Protein AF-A0ABD0QMG5-F1 (afdb_monomer_lite)

Structure (mmCIF, N/CA/C/O backbone):
data_AF-A0ABD0QMG5-F1
#
_entry.id   AF-A0ABD0QMG5-F1
#
loop_
_atom_site.group_PDB
_atom_site.id
_atom_site.type_symbol
_atom_site.label_atom_id
_atom_site.label_alt_id
_atom_site.label_comp_id
_atom_site.label_asym_id
_atom_site.label_entity_id
_atom_site.label_seq_id
_atom_site.pdbx_PDB_ins_code
_atom_site.Cart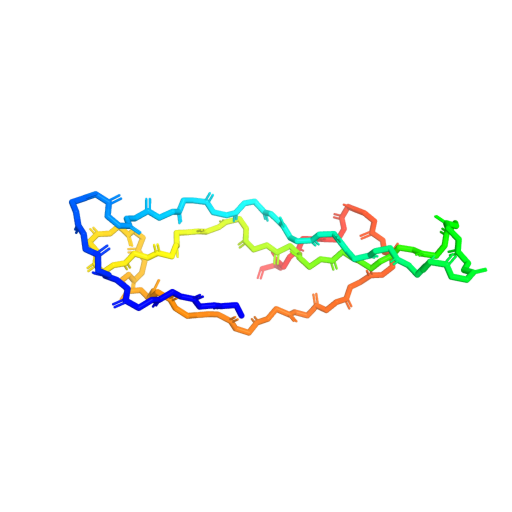n_x
_atom_site.Cartn_y
_atom_site.Cartn_z
_atom_site.occupancy
_atom_site.B_iso_or_equiv
_atom_site.auth_seq_id
_atom_site.auth_comp_id
_atom_site.auth_asym_id
_atom_site.auth_atom_id
_atom_site.pdbx_PDB_model_num
ATOM 1 N N . ILE A 1 1 ? -2.149 5.451 0.468 1.00 95.94 1 ILE A N 1
ATOM 2 C CA . ILE A 1 1 ? -3.179 4.393 0.311 1.00 95.94 1 ILE A CA 1
ATOM 3 C C . ILE A 1 1 ? -4.147 4.512 1.473 1.00 95.94 1 ILE A C 1
ATOM 5 O O . ILE A 1 1 ? -3.686 4.730 2.586 1.00 95.94 1 ILE A O 1
ATOM 9 N N . GLU A 1 2 ? -5.449 4.428 1.221 1.00 96.88 2 GLU A N 1
ATOM 10 C CA . GLU A 1 2 ? -6.481 4.559 2.254 1.00 96.88 2 GLU A CA 1
ATOM 11 C C . GLU A 1 2 ? -7.759 3.815 1.861 1.00 96.88 2 GLU A C 1
ATOM 13 O O . GLU A 1 2 ? -7.957 3.497 0.686 1.00 96.88 2 GLU A O 1
ATOM 18 N N . HIS A 1 3 ? -8.618 3.562 2.845 1.00 96.25 3 HIS A N 1
ATOM 19 C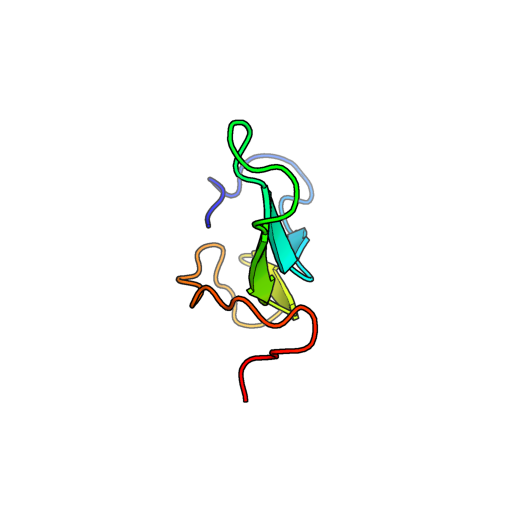 CA . HIS A 1 3 ? -10.001 3.139 2.640 1.00 96.25 3 HIS A CA 1
ATOM 20 C C . HIS A 1 3 ? -10.930 3.921 3.576 1.00 96.25 3 HIS A C 1
ATOM 22 O O . HIS A 1 3 ? -10.490 4.506 4.559 1.00 96.25 3 HIS A O 1
ATOM 28 N N . ASP A 1 4 ? -12.228 3.926 3.292 1.00 95.12 4 ASP A N 1
ATOM 29 C CA . ASP A 1 4 ? -13.227 4.692 4.052 1.00 95.12 4 ASP A CA 1
ATOM 30 C C . ASP A 1 4 ? -13.710 3.995 5.341 1.00 95.12 4 ASP A C 1
ATOM 32 O O . ASP A 1 4 ? -14.597 4.495 6.034 1.00 95.12 4 ASP A O 1
ATOM 36 N N . ASN A 1 5 ? -13.129 2.837 5.669 1.00 91.81 5 ASN A N 1
ATOM 37 C CA . ASN A 1 5 ? -13.483 1.992 6.812 1.00 91.81 5 ASN A CA 1
ATOM 38 C C . ASN A 1 5 ? -14.977 1.602 6.876 1.00 91.81 5 ASN A C 1
ATOM 40 O O . ASN A 1 5 ? -15.512 1.336 7.954 1.00 91.81 5 ASN A O 1
ATOM 44 N N . THR A 1 6 ? -15.666 1.559 5.732 1.00 93.38 6 THR A N 1
ATOM 45 C CA . THR A 1 6 ? -17.079 1.167 5.673 1.00 93.38 6 THR A CA 1
ATOM 46 C C . THR A 1 6 ? -17.260 -0.351 5.558 1.00 93.38 6 THR A C 1
ATOM 48 O O . THR A 1 6 ? -16.399 -1.076 5.061 1.00 93.38 6 THR A O 1
ATOM 51 N N . GLY A 1 7 ? -18.414 -0.847 6.017 1.00 92.38 7 GLY A N 1
ATOM 52 C CA . GLY A 1 7 ? -18.782 -2.262 5.931 1.00 92.38 7 GLY A CA 1
ATOM 53 C C . GLY A 1 7 ? -18.350 -3.113 7.130 1.00 92.38 7 GLY A C 1
ATOM 54 O O . GLY A 1 7 ? -17.765 -2.637 8.100 1.00 92.38 7 GLY A O 1
ATOM 55 N N . LEU A 1 8 ? -18.703 -4.398 7.081 1.00 90.38 8 LEU A N 1
ATOM 56 C CA . LEU A 1 8 ? -18.290 -5.379 8.085 1.00 90.38 8 LEU A CA 1
ATOM 57 C C . LEU A 1 8 ? -16.871 -5.860 7.769 1.00 90.38 8 LEU A C 1
ATOM 59 O O . LEU A 1 8 ? -16.585 -6.196 6.623 1.00 90.38 8 LEU A O 1
ATOM 63 N N . ASN A 1 9 ? -16.016 -5.942 8.792 1.00 91.88 9 ASN A N 1
ATOM 64 C CA . ASN A 1 9 ? -14.622 -6.388 8.678 1.00 91.88 9 ASN A CA 1
ATOM 65 C C . ASN A 1 9 ? -13.806 -5.570 7.660 1.00 91.88 9 ASN A C 1
ATOM 67 O O . ASN A 1 9 ? -13.148 -6.125 6.784 1.00 91.88 9 ASN A O 1
ATOM 71 N N . ALA A 1 10 ? -13.842 -4.242 7.789 1.00 95.06 10 ALA A N 1
ATOM 72 C CA . ALA A 1 10 ? -13.137 -3.318 6.898 1.00 95.06 10 ALA A CA 1
ATOM 73 C C . ALA A 1 10 ? -11.595 -3.361 7.016 1.00 95.06 10 ALA A C 1
ATOM 75 O O . ALA A 1 10 ? -10.910 -2.677 6.265 1.00 95.06 10 ALA A O 1
ATOM 76 N N . SER A 1 11 ? -11.046 -4.140 7.950 1.00 96.38 11 SER A N 1
ATOM 77 C CA . SER A 1 11 ? -9.612 -4.232 8.238 1.00 96.38 11 SER A CA 1
ATOM 78 C C . SER A 1 11 ? -8.848 -4.977 7.146 1.00 96.38 11 SER A C 1
ATOM 80 O O . SER A 1 11 ? -9.111 -6.155 6.897 1.00 96.38 11 SER A O 1
ATOM 82 N N . TRP A 1 12 ? -7.857 -4.330 6.532 1.00 96.12 12 TRP A N 1
ATOM 83 C CA . TRP A 1 12 ? -7.013 -4.939 5.500 1.00 96.12 12 TRP A CA 1
ATOM 84 C C . TRP A 1 12 ? -5.564 -5.018 5.966 1.00 96.12 12 TRP A C 1
ATOM 86 O O . TRP A 1 12 ? -4.971 -4.010 6.338 1.00 96.12 12 TRP A O 1
ATOM 96 N N . PHE A 1 13 ? -4.958 -6.202 5.899 1.00 96.12 13 PHE A N 1
ATOM 97 C CA . PHE A 1 13 ? -3.504 -6.299 5.977 1.00 96.12 13 PHE A CA 1
ATOM 98 C C . PHE A 1 13 ? -2.921 -6.102 4.582 1.00 96.12 13 PHE A C 1
ATOM 100 O O . PHE A 1 13 ? -3.239 -6.858 3.662 1.00 96.12 13 PHE A O 1
ATOM 107 N N . LEU A 1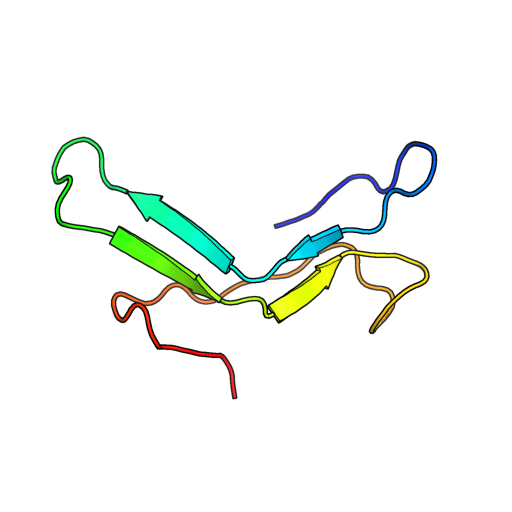 14 ? -2.067 -5.093 4.424 1.00 96.31 14 LEU A N 1
ATOM 108 C CA . LEU A 1 14 ? -1.442 -4.777 3.148 1.00 96.31 14 LEU A CA 1
ATOM 109 C C . LEU A 1 14 ? 0.053 -5.088 3.213 1.00 96.31 14 LEU A C 1
ATOM 111 O O . LEU A 1 14 ? 0.792 -4.403 3.915 1.00 96.31 14 LEU A O 1
ATOM 115 N N . ASP A 1 15 ? 0.509 -6.078 2.440 1.00 95.31 15 ASP A N 1
ATOM 116 C CA . ASP A 1 15 ? 1.945 -6.341 2.262 1.00 95.31 15 ASP A CA 1
ATOM 117 C C . ASP A 1 15 ? 2.598 -5.215 1.444 1.00 95.31 15 ASP A C 1
ATOM 119 O O . ASP A 1 15 ? 3.480 -4.507 1.930 1.00 95.31 15 ASP A O 1
ATOM 123 N N . ARG A 1 16 ? 2.123 -4.989 0.213 1.00 95.19 16 ARG A N 1
ATOM 124 C CA . ARG A 1 16 ? 2.677 -3.982 -0.702 1.00 95.19 16 ARG A CA 1
ATOM 125 C C . ARG A 1 16 ? 1.719 -3.596 -1.822 1.00 95.19 16 ARG A C 1
ATOM 127 O O . ARG A 1 16 ? 0.819 -4.357 -2.173 1.00 95.19 16 ARG A O 1
ATOM 134 N N . VAL A 1 17 ? 2.001 -2.463 -2.458 1.00 96.56 17 VAL A N 1
ATOM 135 C CA . VAL A 1 17 ? 1.442 -2.073 -3.760 1.00 96.56 17 VAL A CA 1
ATOM 136 C C . VAL A 1 17 ? 2.536 -2.172 -4.822 1.00 96.56 17 VAL A C 1
ATOM 138 O O . VAL A 1 17 ? 3.672 -1.760 -4.590 1.00 96.56 17 VAL A O 1
ATOM 141 N N . VAL A 1 18 ? 2.201 -2.713 -5.995 1.00 96.75 18 VAL A N 1
ATOM 142 C CA . VAL A 1 18 ? 3.107 -2.782 -7.151 1.00 96.75 18 VAL A CA 1
ATOM 143 C C . VAL A 1 18 ? 2.475 -2.039 -8.319 1.00 96.75 18 VAL A C 1
ATOM 145 O O . VAL A 1 18 ? 1.397 -2.408 -8.782 1.00 96.75 18 VAL A O 1
ATOM 148 N N . VAL A 1 19 ? 3.153 -1.007 -8.812 1.00 97.44 19 VAL A N 1
ATOM 149 C CA . VAL A 1 19 ? 2.718 -0.219 -9.971 1.00 97.44 19 VAL A CA 1
ATOM 150 C C . VAL A 1 19 ? 3.609 -0.565 -11.157 1.00 97.44 19 VAL A C 1
ATOM 152 O O . VAL A 1 19 ? 4.829 -0.473 -11.061 1.00 97.44 19 VAL A O 1
ATOM 155 N N . THR A 1 20 ? 3.009 -0.965 -12.278 1.00 97.56 20 THR A N 1
ATOM 156 C CA . THR A 1 20 ? 3.731 -1.255 -13.528 1.00 97.56 20 THR A CA 1
ATOM 157 C C . THR A 1 20 ? 3.484 -0.135 -14.532 1.00 97.56 20 THR A C 1
ATOM 159 O O . THR A 1 20 ? 2.333 0.224 -14.779 1.00 97.56 20 THR A O 1
ATOM 162 N N . ASP A 1 21 ? 4.548 0.404 -15.129 1.00 97.12 21 ASP A N 1
ATOM 163 C CA . ASP A 1 21 ? 4.421 1.329 -16.258 1.00 97.12 21 ASP A CA 1
ATOM 164 C C . ASP A 1 21 ? 3.944 0.545 -17.493 1.00 97.12 21 ASP A C 1
ATOM 166 O O . ASP A 1 21 ? 4.620 -0.361 -17.978 1.00 97.12 21 ASP A O 1
ATOM 170 N N . MET A 1 22 ? 2.766 0.884 -18.018 1.00 97.25 22 MET A N 1
ATOM 171 C CA . MET A 1 22 ? 2.179 0.184 -19.168 1.00 97.25 22 MET A CA 1
ATOM 172 C C . MET A 1 22 ? 2.937 0.434 -20.482 1.00 97.25 22 MET A C 1
ATOM 174 O O . MET A 1 22 ? 2.903 -0.415 -21.370 1.00 97.25 22 MET A O 1
ATOM 178 N N . ASN A 1 23 ? 3.650 1.560 -20.607 1.00 98.12 23 ASN A N 1
ATOM 179 C CA . ASN A 1 23 ? 4.523 1.838 -21.752 1.00 98.12 23 ASN A CA 1
ATOM 180 C C . ASN A 1 23 ? 5.883 1.146 -21.602 1.00 98.12 23 ASN A C 1
ATOM 182 O O . ASN A 1 23 ? 6.554 0.857 -22.594 1.00 98.12 23 ASN A O 1
ATOM 186 N N . ARG A 1 24 ? 6.306 0.885 -20.359 1.00 97.12 24 ARG A N 1
ATOM 187 C CA . ARG A 1 24 ? 7.561 0.206 -20.018 1.00 97.12 24 ARG A CA 1
ATOM 188 C C . ARG A 1 24 ? 7.300 -0.927 -19.018 1.00 97.12 24 ARG A C 1
ATOM 190 O O . ARG A 1 24 ? 7.647 -0.778 -17.854 1.00 97.12 24 ARG A O 1
ATOM 197 N N . PRO A 1 25 ? 6.784 -2.096 -19.443 1.00 93.50 25 PRO A N 1
ATOM 198 C CA . PRO A 1 25 ? 6.350 -3.156 -18.516 1.00 93.50 25 PRO A CA 1
ATOM 199 C C . PRO A 1 25 ? 7.444 -3.745 -17.605 1.00 93.50 25 PRO A C 1
ATOM 201 O O . PRO A 1 25 ? 7.149 -4.431 -16.623 1.00 93.50 25 PRO A O 1
ATOM 204 N N . HIS A 1 26 ? 8.715 -3.510 -17.945 1.00 93.94 26 HIS A N 1
ATOM 205 C CA . HIS A 1 26 ? 9.873 -3.865 -17.123 1.00 93.94 26 HIS A CA 1
ATOM 206 C C . HIS A 1 26 ? 10.103 -2.881 -15.964 1.00 93.94 26 HIS A C 1
ATOM 208 O O . HIS A 1 26 ? 10.744 -3.242 -14.982 1.00 93.94 26 HIS A O 1
ATOM 214 N N . LEU A 1 27 ? 9.589 -1.654 -16.068 1.00 96.25 27 LEU A N 1
ATOM 215 C CA . LEU A 1 27 ? 9.655 -0.644 -15.025 1.00 96.25 27 LEU A CA 1
ATOM 216 C C . LEU A 1 27 ? 8.489 -0.852 -14.058 1.00 96.25 27 LEU A C 1
ATOM 218 O O . LEU A 1 27 ? 7.316 -0.669 -14.400 1.00 96.25 27 LEU A O 1
ATOM 222 N N . ARG A 1 28 ? 8.837 -1.256 -12.839 1.00 97.06 28 ARG A N 1
ATOM 223 C CA . ARG A 1 28 ? 7.901 -1.475 -11.742 1.00 97.06 28 ARG A CA 1
ATOM 224 C C . ARG A 1 28 ? 8.346 -0.674 -10.533 1.00 97.06 28 ARG A C 1
ATOM 226 O O . ARG A 1 28 ? 9.536 -0.610 -10.242 1.00 97.06 28 ARG A O 1
ATOM 233 N N . PHE A 1 29 ? 7.374 -0.102 -9.842 1.00 96.56 29 PHE A N 1
ATOM 234 C CA . PHE A 1 29 ? 7.557 0.605 -8.586 1.00 96.56 29 PHE A CA 1
ATOM 235 C C . PHE A 1 29 ? 6.894 -0.203 -7.479 1.00 96.56 29 PHE A C 1
ATOM 237 O O . PHE A 1 29 ? 5.750 -0.646 -7.620 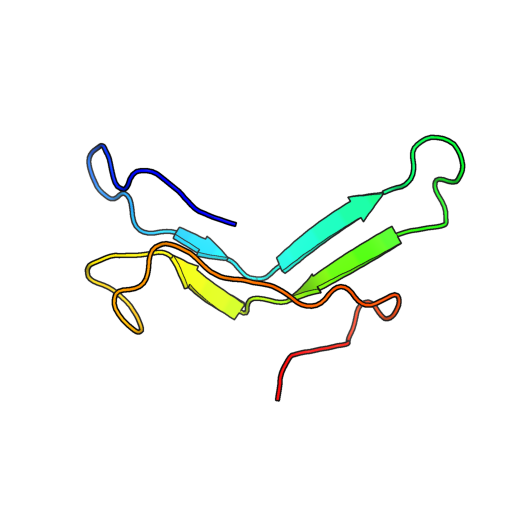1.00 96.56 29 PHE A O 1
ATOM 244 N N . TYR A 1 30 ? 7.620 -0.392 -6.390 1.00 96.50 30 TYR A N 1
ATOM 245 C CA . TYR A 1 30 ? 7.206 -1.169 -5.236 1.00 96.50 30 TYR A CA 1
ATOM 246 C C . TYR A 1 30 ? 7.003 -0.228 -4.059 1.00 96.50 30 TYR A C 1
ATOM 248 O O . TYR A 1 30 ? 7.852 0.606 -3.767 1.00 96.50 30 TYR A O 1
ATOM 256 N N . PHE A 1 31 ? 5.868 -0.366 -3.391 1.00 96.50 31 PHE A N 1
ATOM 257 C CA . PHE A 1 31 ? 5.503 0.423 -2.223 1.00 96.50 31 PHE A CA 1
ATOM 258 C C . PHE A 1 31 ? 5.192 -0.563 -1.103 1.00 96.50 31 PHE A C 1
ATOM 260 O O . PHE A 1 31 ? 4.071 -1.071 -1.006 1.00 96.50 31 PHE A O 1
ATOM 267 N N . ALA A 1 32 ? 6.207 -0.912 -0.318 1.00 95.69 32 ALA A N 1
ATOM 268 C CA . ALA A 1 32 ? 6.049 -1.822 0.808 1.00 95.69 32 ALA A CA 1
ATOM 269 C C . ALA A 1 32 ? 5.280 -1.136 1.951 1.00 95.69 32 ALA A C 1
ATOM 271 O O . ALA A 1 32 ? 5.482 0.044 2.229 1.00 95.69 32 ALA A O 1
ATOM 272 N N . CYS A 1 33 ? 4.376 -1.883 2.584 1.00 94.19 33 CYS A N 1
ATOM 273 C CA . CYS A 1 33 ? 3.515 -1.416 3.670 1.00 94.19 33 CYS A CA 1
ATOM 274 C C . CYS A 1 33 ? 3.636 -2.335 4.891 1.00 94.19 33 CYS A C 1
ATOM 276 O O . CYS A 1 33 ? 3.894 -1.850 5.988 1.00 94.19 33 CYS A O 1
ATOM 278 N N . ASN A 1 34 ? 3.480 -3.647 4.683 1.00 94.06 34 ASN A N 1
ATOM 279 C CA . ASN A 1 34 ? 3.548 -4.716 5.683 1.00 94.06 34 ASN A CA 1
ATOM 280 C C . ASN A 1 34 ? 2.875 -4.374 7.021 1.00 94.06 34 ASN A C 1
ATOM 282 O O . ASN A 1 34 ? 3.436 -4.574 8.099 1.00 94.06 34 ASN A O 1
ATOM 286 N N . ASN A 1 35 ? 1.680 -3.795 6.943 1.00 95.62 35 ASN A N 1
ATOM 287 C CA . ASN A 1 35 ? 0.973 -3.302 8.113 1.00 95.62 35 ASN A CA 1
ATOM 288 C C . ASN A 1 35 ? -0.538 -3.281 7.863 1.00 95.62 35 ASN A C 1
ATOM 290 O O . ASN A 1 35 ? -1.009 -3.374 6.724 1.00 95.62 35 ASN A O 1
ATOM 294 N N . TRP A 1 36 ? -1.298 -3.161 8.946 1.00 96.94 36 TRP A N 1
ATOM 295 C CA . TRP A 1 36 ? -2.748 -3.065 8.910 1.00 96.94 36 TRP A CA 1
ATOM 296 C C . TRP A 1 36 ? -3.198 -1.676 8.449 1.00 96.94 36 TRP A C 1
ATOM 298 O O . TRP A 1 36 ? -2.627 -0.658 8.839 1.00 96.94 36 TRP A O 1
ATOM 308 N N . LEU A 1 37 ? -4.232 -1.658 7.614 1.00 97.19 37 LEU A N 1
ATOM 309 C CA . LEU A 1 37 ? -5.112 -0.527 7.358 1.00 97.19 37 LEU A CA 1
ATOM 310 C C . LEU A 1 37 ? -6.429 -0.855 8.065 1.00 97.19 37 LEU A C 1
ATOM 312 O O . LEU A 1 37 ? -7.226 -1.657 7.579 1.00 97.19 37 LEU A O 1
ATOM 316 N N . SER A 1 38 ? -6.573 -0.385 9.300 1.00 96.62 38 SER A N 1
ATOM 317 C CA . SER A 1 38 ? -7.662 -0.797 10.186 1.00 96.62 38 SER A CA 1
ATOM 318 C C . SER A 1 38 ? -7.822 0.187 11.334 1.00 96.62 38 SER A C 1
ATOM 320 O O . SER A 1 38 ? -6.833 0.687 11.852 1.00 96.62 38 SER A O 1
ATOM 322 N N . MET A 1 39 ? -9.058 0.406 11.787 1.00 95.06 39 MET A N 1
ATOM 323 C CA . MET A 1 39 ? -9.338 1.138 13.032 1.00 95.06 39 MET A CA 1
ATOM 324 C C . MET A 1 39 ?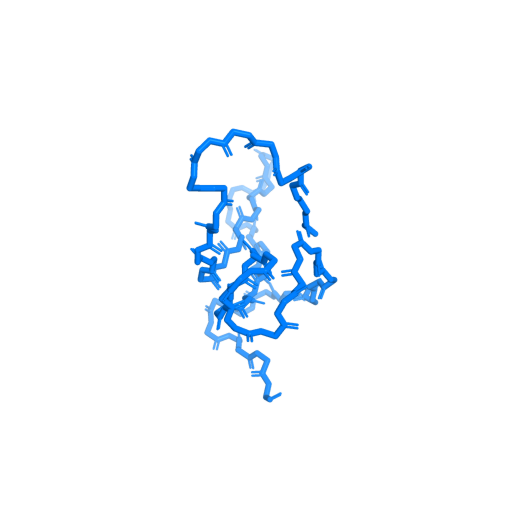 -9.186 0.278 14.297 1.00 95.06 39 MET A C 1
ATOM 326 O O . MET A 1 39 ? -9.176 0.820 15.398 1.00 95.06 39 MET A O 1
ATOM 330 N N . THR A 1 40 ? -9.124 -1.049 14.164 1.00 95.00 40 THR A N 1
ATOM 331 C CA . THR A 1 40 ? -9.143 -1.991 15.302 1.00 95.00 40 THR A CA 1
ATOM 332 C C . THR A 1 40 ? -7.913 -2.889 15.383 1.00 95.00 40 THR A C 1
ATOM 334 O O . THR A 1 40 ? -7.701 -3.525 16.408 1.00 95.00 40 THR A O 1
ATOM 337 N N . GLU A 1 41 ? -7.115 -2.957 14.317 1.00 96.19 41 GLU A N 1
ATOM 338 C CA . GLU A 1 41 ? -5.912 -3.792 14.219 1.00 96.19 41 GLU A CA 1
ATOM 339 C C . GLU A 1 41 ? -4.674 -2.902 14.059 1.00 96.19 41 GLU A C 1
ATOM 341 O O . GLU A 1 41 ? -4.762 -1.788 13.537 1.00 96.19 41 GLU A O 1
ATOM 346 N N . GLY A 1 42 ? -3.506 -3.406 14.460 1.00 94.69 42 GLY A N 1
ATOM 347 C CA . GLY A 1 42 ? -2.237 -2.696 14.293 1.00 94.69 42 GLY A CA 1
ATOM 348 C C . GLY A 1 42 ? -2.181 -1.372 15.064 1.00 94.69 42 GLY A C 1
ATOM 349 O O . GLY A 1 42 ? -2.422 -1.333 16.267 1.00 94.69 42 GLY A O 1
ATOM 350 N N . ASP A 1 43 ? -1.833 -0.288 14.373 1.00 96.00 43 ASP A N 1
ATOM 351 C CA . ASP A 1 43 ? -1.702 1.066 14.933 1.00 96.00 43 ASP A CA 1
ATOM 352 C C . ASP A 1 43 ? -2.988 1.908 14.825 1.00 96.00 43 ASP A C 1
ATOM 354 O O . ASP A 1 43 ? -2.959 3.111 15.076 1.00 96.00 43 ASP A O 1
ATOM 358 N N . SER A 1 44 ? -4.123 1.281 14.493 1.00 95.56 44 SER A N 1
ATOM 359 C CA . SER A 1 44 ? -5.423 1.951 14.336 1.00 95.56 44 SER A CA 1
ATOM 360 C C . SER A 1 44 ? -5.454 3.030 13.239 1.00 95.56 44 SER A C 1
ATOM 362 O O . SER A 1 44 ? -6.252 3.967 13.307 1.00 95.56 44 SER A O 1
ATOM 364 N N . LEU A 1 45 ? -4.593 2.915 12.221 1.00 96.62 45 LEU A N 1
ATOM 365 C CA . LEU A 1 45 ? -4.611 3.769 11.036 1.00 96.62 45 LEU A CA 1
ATOM 366 C C . LEU A 1 45 ? -5.169 3.008 9.832 1.00 96.62 45 LEU A C 1
ATOM 368 O O . LEU A 1 45 ? -4.732 1.906 9.519 1.00 96.62 45 LEU A O 1
ATOM 372 N N . PHE A 1 46 ? -6.095 3.631 9.105 1.00 96.12 46 PHE A N 1
ATOM 373 C CA . PHE A 1 46 ? -6.644 3.130 7.835 1.00 96.12 46 PHE A CA 1
ATOM 374 C C . PHE A 1 46 ? -6.083 3.862 6.601 1.00 96.12 46 PHE A C 1
ATOM 376 O O . PHE A 1 46 ? -6.514 3.618 5.473 1.00 96.12 46 PHE A O 1
ATOM 383 N N . VAL A 1 47 ? -5.102 4.746 6.810 1.00 96.94 47 VAL A N 1
ATOM 384 C CA . VAL A 1 47 ? -4.397 5.525 5.782 1.00 96.94 47 VAL A CA 1
ATOM 385 C C . VAL A 1 47 ? -2.891 5.471 6.017 1.00 96.94 47 VAL A C 1
ATOM 387 O O . VAL A 1 47 ? -2.434 5.532 7.159 1.00 96.94 47 VAL A O 1
ATOM 390 N N . ARG A 1 48 ? -2.111 5.357 4.935 1.00 95.75 48 ARG A N 1
ATOM 391 C CA . ARG A 1 48 ? -0.641 5.397 4.965 1.00 95.75 48 ARG A CA 1
ATOM 392 C C . ARG A 1 48 ? -0.039 6.056 3.734 1.00 95.75 48 ARG A C 1
ATOM 394 O O . ARG A 1 48 ? -0.441 5.759 2.603 1.00 95.75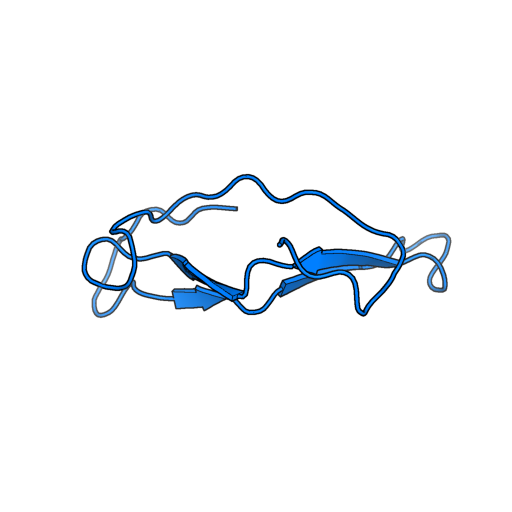 48 ARG A O 1
ATOM 401 N N . ASP A 1 49 ? 1.004 6.841 3.968 1.00 96.19 49 ASP A N 1
ATOM 402 C CA . ASP A 1 49 ? 1.942 7.280 2.939 1.00 96.19 49 ASP A CA 1
ATOM 403 C C . ASP A 1 49 ? 3.048 6.239 2.778 1.00 96.19 49 ASP A C 1
ATOM 405 O O . ASP A 1 49 ? 3.636 5.786 3.759 1.00 96.19 49 ASP A O 1
ATOM 409 N N . LEU A 1 50 ? 3.315 5.837 1.534 1.00 95.25 50 LEU A N 1
ATOM 410 C CA . LEU A 1 50 ? 4.296 4.804 1.211 1.00 95.25 50 LEU A CA 1
ATOM 411 C C . LEU A 1 50 ? 5.373 5.393 0.304 1.00 95.25 50 LEU A C 1
ATOM 413 O O . LEU A 1 50 ? 5.063 6.040 -0.699 1.00 95.25 50 LEU A O 1
ATOM 417 N N . LEU A 1 51 ? 6.637 5.133 0.631 1.00 94.56 51 LEU A N 1
ATOM 418 C CA . LEU A 1 51 ? 7.753 5.493 -0.234 1.00 94.56 51 LEU A CA 1
ATOM 419 C C . LEU A 1 51 ? 7.906 4.440 -1.330 1.00 94.56 51 LEU A C 1
ATOM 421 O O . LEU A 1 51 ? 7.948 3.240 -1.061 1.00 94.56 51 LEU A O 1
ATOM 425 N N . GLY A 1 52 ? 7.952 4.909 -2.575 1.00 94.81 52 GLY A N 1
ATOM 426 C CA . GLY A 1 52 ? 8.164 4.053 -3.732 1.00 94.81 52 GLY A CA 1
ATOM 427 C C . GLY A 1 52 ? 9.637 3.716 -3.912 1.00 94.81 52 GLY A C 1
ATOM 428 O O . GLY A 1 52 ? 10.493 4.595 -3.826 1.00 94.81 52 GLY A O 1
ATOM 429 N N . SER A 1 53 ? 9.911 2.458 -4.233 1.00 94.94 53 SER A N 1
ATOM 430 C CA . SER A 1 53 ? 11.236 1.944 -4.559 1.00 94.94 53 SER A CA 1
ATOM 431 C C . SER A 1 53 ? 11.232 1.226 -5.905 1.00 94.94 53 SER A C 1
ATOM 433 O O . SER A 1 53 ? 10.203 0.730 -6.369 1.00 94.94 53 SER A O 1
ATOM 435 N N . LEU A 1 54 ? 12.397 1.174 -6.547 1.00 95.00 54 LEU A N 1
ATOM 436 C CA . LEU A 1 54 ? 12.631 0.324 -7.719 1.00 95.00 54 LEU A CA 1
ATOM 437 C C . LEU A 1 54 ? 13.093 -1.084 -7.315 1.00 95.00 54 LEU A C 1
ATOM 439 O O . LEU A 1 54 ? 13.057 -1.994 -8.144 1.00 95.00 54 LEU A O 1
ATOM 443 N N . ASP A 1 55 ? 13.519 -1.266 -6.064 1.00 93.06 55 ASP A N 1
ATOM 444 C CA . ASP A 1 55 ? 13.944 -2.558 -5.539 1.00 93.06 55 ASP A CA 1
ATOM 445 C C . ASP A 1 55 ? 12.725 -3.327 -4.987 1.00 93.06 55 ASP A C 1
ATOM 447 O O . ASP A 1 55 ? 12.051 -2.847 -4.072 1.00 93.06 55 ASP A O 1
ATOM 451 N N . PRO A 1 56 ? 12.413 -4.524 -5.521 1.00 89.19 56 PRO A N 1
ATOM 452 C CA . PRO A 1 56 ? 11.316 -5.347 -5.023 1.00 89.19 56 PRO A CA 1
ATOM 453 C C . PRO A 1 56 ? 11.503 -5.823 -3.578 1.00 89.19 56 PRO A C 1
ATOM 455 O O . PRO A 1 56 ? 10.526 -6.253 -2.970 1.00 89.19 56 PRO A O 1
ATOM 458 N N . MET A 1 57 ? 12.714 -5.790 -3.026 1.00 87.06 57 MET A N 1
ATOM 459 C CA . MET A 1 57 ? 12.994 -6.240 -1.660 1.00 87.06 57 MET A CA 1
ATOM 460 C C . MET A 1 57 ? 13.171 -5.091 -0.669 1.00 87.06 57 MET A C 1
ATOM 462 O O . MET A 1 57 ? 13.407 -5.352 0.511 1.00 87.06 57 MET A O 1
ATOM 466 N N . ASP A 1 58 ? 13.005 -3.846 -1.117 1.00 86.06 58 ASP A N 1
ATOM 467 C CA . ASP A 1 58 ? 13.041 -2.689 -0.234 1.00 86.06 58 ASP A CA 1
ATOM 468 C C . ASP A 1 58 ? 11.843 -2.724 0.719 1.00 86.06 58 ASP A C 1
ATOM 470 O O . ASP A 1 58 ? 10.677 -2.730 0.310 1.00 86.06 58 ASP A O 1
ATOM 474 N N . MET A 1 59 ? 12.149 -2.805 2.007 1.00 74.38 59 MET A N 1
ATOM 475 C CA . MET A 1 59 ? 11.187 -2.814 3.099 1.00 74.38 59 MET A CA 1
ATOM 476 C C . MET A 1 59 ? 11.501 -1.618 3.998 1.00 74.38 59 MET A C 1
ATOM 478 O O . MET A 1 59 ? 12.671 -1.431 4.352 1.00 74.38 59 MET A O 1
ATOM 482 N N . PRO A 1 60 ? 10.490 -0.822 4.391 1.00 68.38 60 PRO A N 1
ATOM 483 C CA . PRO A 1 60 ? 10.686 0.243 5.357 1.00 68.38 60 PRO A CA 1
ATOM 484 C C . PRO A 1 60 ? 11.298 -0.338 6.638 1.00 68.38 60 PRO A C 1
ATOM 486 O O . PRO A 1 60 ? 10.845 -1.375 7.125 1.00 68.38 60 PRO A O 1
ATOM 489 N N . LYS A 1 61 ? 12.356 0.310 7.137 1.00 59.81 61 LYS A N 1
ATOM 490 C CA . LYS A 1 61 ? 12.994 -0.032 8.416 1.00 59.81 61 LYS A CA 1
ATOM 491 C C . LYS A 1 61 ? 12.135 0.375 9.602 1.00 59.81 61 LYS A C 1
ATOM 493 O O . LYS A 1 61 ? 11.501 1.450 9.509 1.00 59.81 61 LYS A O 1
#

Sequence (61 aa):
IEHDNTGLNASWFLDRVVVTDMNRPHLRFYFACNNWLSMTEGDSLFVRDLLGSLDPMDMPK

Secondary structure (DSSP, 8-state):
-B----STT--EEEEEEEEE-SSSTT-EEEEEEEEEE-SSSTTS-SB-----BS-TT----

InterPro domains:
  IPR001024 PLAT/LH2 domain [PS50095] (1-51)
  IPR036392 PLAT/LH2 domain superfamily [SSF49723] (1-38)
  IPR051223 Polycystin [PTHR10877] (2-50)

pLDDT: mean 93.77, std 6.54, range [59.81, 98.12]

Radius of gyration: 13.33 Å; chains: 1; bounding box: 33×14×37 Å

Organism: Cirrhinus mrigala (NCBI:txid683832)

Foldseek 3Di:
DADPCDDDPSKDQDQWDKDADPVHRLQIKIWGDRAILACPDGPNHRDDDTDIDSDNPDHDD